Protein AF-A0A075HG95-F1 (afdb_monomer_lite)

Secondary structure (DSSP, 8-state):
---BTT-EEEGGGGT-SSEEEEEEEEETT-PBB-TTS-SSSEEEEEE-SBTTB----TT--EEEEEE-SB--TTEEEEEEEE-S---------------------STTTTTTTSTT--

Foldseek 3Di:
DFDFQQDWDACVVVPDGAIKHFHWFAFPVRATEDRVFDDFDKDFDFDDCDRPHPDDDPPDTDGDIHGYGTDDPRTDTIDIDTPDDDPDPPPDPDDPDDDDDDDPPPPPVVVVVVVPDD

Radius of gyration: 25.39 Å; chains: 1; bounding box: 51×73×37 Å

Organism: NCBI:txid1456229

pLDDT: mean 71.72, std 22.39, range [26.19, 92.06]

Structure (mmCIF, N/CA/C/O backbone):
data_AF-A0A075HG95-F1
#
_entry.id   AF-A0A075HG95-F1
#
loop_
_atom_site.group_PDB
_atom_site.id
_atom_site.type_symbol
_atom_site.label_atom_id
_atom_site.label_alt_id
_atom_site.label_comp_id
_atom_site.label_asym_id
_atom_site.label_entity_id
_atom_site.label_seq_id
_atom_site.pdbx_PDB_ins_code
_atom_site.Cartn_x
_atom_site.Cartn_y
_atom_site.Cartn_z
_atom_site.occupancy
_atom_site.B_iso_or_equiv
_atom_site.auth_seq_id
_atom_site.auth_comp_id
_atom_site.auth_asym_id
_atom_site.auth_atom_id
_atom_site.pdbx_PDB_model_num
ATOM 1 N N . MET A 1 1 ? -1.999 3.875 -14.899 1.00 61.22 1 MET A N 1
ATOM 2 C CA . MET A 1 1 ? -1.615 2.440 -14.861 1.00 61.22 1 MET A CA 1
ATOM 3 C C . MET A 1 1 ? -2.711 1.614 -14.178 1.00 61.22 1 MET A C 1
ATOM 5 O O . MET A 1 1 ? -3.606 2.203 -13.593 1.00 61.22 1 MET A O 1
ATOM 9 N N . GLY A 1 2 ? -2.710 0.281 -14.325 1.00 73.19 2 GLY A N 1
ATOM 10 C CA . GLY A 1 2 ? -3.752 -0.639 -13.819 1.00 73.19 2 GLY A CA 1
ATOM 11 C C . GLY A 1 2 ? -3.209 -1.737 -12.898 1.00 73.19 2 GLY A C 1
ATOM 12 O O . GLY A 1 2 ? -3.793 -2.810 -12.792 1.00 73.19 2 GLY A O 1
ATOM 13 N N . LEU A 1 3 ? -2.053 -1.488 -12.281 1.00 83.06 3 LEU A N 1
ATOM 14 C CA . LEU A 1 3 ? -1.386 -2.430 -11.386 1.00 83.06 3 LEU A CA 1
ATOM 15 C C . LEU A 1 3 ? -2.137 -2.511 -10.057 1.00 83.06 3 LEU A C 1
ATOM 17 O O . LEU A 1 3 ? -2.667 -1.509 -9.577 1.00 83.06 3 LEU A O 1
ATOM 21 N N . VAL A 1 4 ? -2.182 -3.699 -9.461 1.00 86.88 4 VAL A N 1
ATOM 22 C CA . VAL A 1 4 ? -2.947 -3.958 -8.237 1.00 86.88 4 VAL A CA 1
ATOM 23 C C . VAL A 1 4 ? -1.995 -4.212 -7.074 1.00 86.88 4 VAL A C 1
ATOM 25 O O . VAL A 1 4 ? -1.005 -4.931 -7.211 1.00 86.88 4 VAL A O 1
ATOM 28 N N . ILE A 1 5 ? -2.308 -3.643 -5.909 1.00 85.44 5 ILE A N 1
ATOM 29 C CA . ILE A 1 5 ? -1.613 -3.950 -4.655 1.00 85.44 5 ILE A CA 1
ATOM 30 C C . ILE A 1 5 ? -1.705 -5.448 -4.358 1.00 85.44 5 ILE A C 1
ATOM 32 O O . ILE A 1 5 ? -2.781 -6.039 -4.389 1.00 85.44 5 ILE A O 1
ATOM 36 N N . GLY A 1 6 ? -0.567 -6.044 -4.018 1.00 82.88 6 GLY A N 1
ATOM 37 C CA . GLY A 1 6 ? -0.392 -7.473 -3.784 1.00 82.88 6 GLY A CA 1
ATOM 38 C C . GLY A 1 6 ? 0.072 -8.241 -5.021 1.00 82.88 6 GLY A C 1
ATOM 39 O O . GLY A 1 6 ? 0.500 -9.385 -4.871 1.00 82.88 6 GLY A O 1
ATOM 40 N N . GLY A 1 7 ? 0.023 -7.622 -6.206 1.00 84.44 7 GLY A N 1
ATOM 41 C CA . GLY A 1 7 ? 0.509 -8.201 -7.452 1.00 84.44 7 GLY A CA 1
ATOM 42 C C . GLY A 1 7 ? 2.035 -8.229 -7.549 1.00 84.44 7 GLY A C 1
ATOM 43 O O . GLY A 1 7 ? 2.729 -7.372 -6.993 1.00 84.44 7 GLY A O 1
ATOM 44 N N . GLU A 1 8 ? 2.534 -9.227 -8.277 1.00 84.00 8 GLU A N 1
ATOM 45 C CA . GLU A 1 8 ? 3.919 -9.297 -8.740 1.00 84.00 8 GLU A CA 1
ATOM 46 C C . GLU A 1 8 ? 4.052 -8.513 -10.050 1.00 84.00 8 GLU A C 1
ATOM 48 O O . GLU A 1 8 ? 3.254 -8.665 -10.974 1.00 84.00 8 GLU A O 1
ATOM 53 N N . THR A 1 9 ? 5.070 -7.670 -10.117 1.00 80.31 9 THR A N 1
ATOM 54 C CA . THR A 1 9 ? 5.443 -6.848 -11.267 1.00 80.31 9 THR A CA 1
ATOM 55 C C . THR A 1 9 ? 6.915 -7.046 -11.574 1.00 80.31 9 THR A C 1
ATOM 57 O O . THR A 1 9 ? 7.704 -7.333 -10.676 1.00 80.31 9 THR A O 1
ATOM 60 N N . ASP A 1 10 ? 7.290 -6.893 -12.838 1.00 82.00 10 ASP A N 1
ATOM 61 C CA . ASP A 1 10 ? 8.692 -6.943 -13.240 1.00 82.00 10 ASP A CA 1
ATOM 62 C C . ASP A 1 10 ? 9.449 -5.722 -12.688 1.00 82.00 10 ASP A C 1
ATOM 64 O O . ASP A 1 10 ? 8.974 -4.585 -12.768 1.00 82.00 10 ASP A O 1
ATOM 68 N N . ALA A 1 11 ? 10.625 -5.962 -12.112 1.00 78.62 11 ALA A N 1
ATOM 69 C CA . ALA A 1 11 ? 11.501 -4.929 -11.578 1.00 78.62 11 ALA A CA 1
ATOM 70 C C . ALA A 1 11 ? 12.127 -4.057 -12.675 1.00 78.62 11 ALA A C 1
ATOM 72 O O . ALA A 1 11 ? 12.594 -2.952 -12.378 1.00 78.62 11 ALA A O 1
ATOM 73 N N . ALA A 1 12 ? 12.053 -4.501 -13.938 1.00 75.88 12 ALA A N 1
ATOM 74 C CA . ALA A 1 12 ? 12.536 -3.757 -15.097 1.00 75.88 12 ALA A CA 1
ATOM 75 C C . ALA A 1 12 ? 11.936 -2.341 -15.194 1.00 75.88 12 ALA A C 1
ATOM 77 O O . ALA A 1 12 ? 12.587 -1.429 -15.699 1.00 75.88 12 ALA A O 1
ATOM 78 N N . ILE A 1 13 ? 10.732 -2.125 -14.646 1.00 73.94 13 ILE A N 1
ATOM 79 C CA . ILE A 1 13 ? 10.057 -0.815 -14.597 1.00 73.94 13 ILE A CA 1
ATOM 80 C C . ILE A 1 13 ? 10.887 0.229 -13.827 1.00 73.94 13 ILE A C 1
ATOM 82 O O . ILE A 1 13 ? 10.817 1.417 -14.129 1.00 73.94 13 ILE A O 1
ATOM 86 N N . VAL A 1 14 ? 11.677 -0.207 -12.843 1.00 75.19 14 VAL A N 1
ATOM 87 C CA . VAL A 1 14 ? 12.495 0.653 -11.969 1.00 75.19 14 VAL A CA 1
ATOM 88 C C . VAL A 1 14 ? 13.992 0.531 -12.312 1.00 75.19 14 VAL A C 1
ATOM 90 O O . VAL A 1 14 ? 14.838 1.064 -11.605 1.00 75.19 14 VAL A O 1
ATOM 93 N N . GLY A 1 15 ? 14.343 -0.159 -13.405 1.00 75.69 15 GLY A N 1
ATOM 94 C CA . GLY A 1 15 ? 15.736 -0.377 -13.817 1.00 75.69 15 GLY A CA 1
ATOM 95 C C . GLY A 1 15 ? 16.472 -1.464 -13.025 1.00 75.69 15 GLY A C 1
ATOM 96 O O . GLY A 1 15 ? 17.690 -1.573 -13.127 1.00 75.69 15 GLY A O 1
ATOM 97 N N . LEU A 1 16 ? 15.749 -2.278 -12.251 1.00 78.12 16 LEU A N 1
ATOM 98 C CA . LEU A 1 16 ? 16.291 -3.426 -11.520 1.00 78.12 16 LEU A CA 1
ATOM 99 C C . LEU A 1 16 ? 15.918 -4.727 -12.244 1.00 78.12 16 LEU A C 1
ATOM 101 O O . LEU A 1 16 ? 14.886 -4.805 -12.902 1.00 78.12 16 LEU A O 1
ATOM 105 N N . ALA A 1 17 ? 16.737 -5.770 -12.133 1.00 73.12 17 ALA A N 1
ATOM 106 C CA . ALA A 1 17 ? 16.460 -7.059 -12.769 1.00 73.12 17 ALA A CA 1
ATOM 107 C C . ALA A 1 17 ? 15.856 -8.040 -11.757 1.00 73.12 17 ALA A C 1
ATOM 109 O O . ALA A 1 17 ? 16.577 -8.522 -10.895 1.00 73.12 17 ALA A O 1
ATOM 11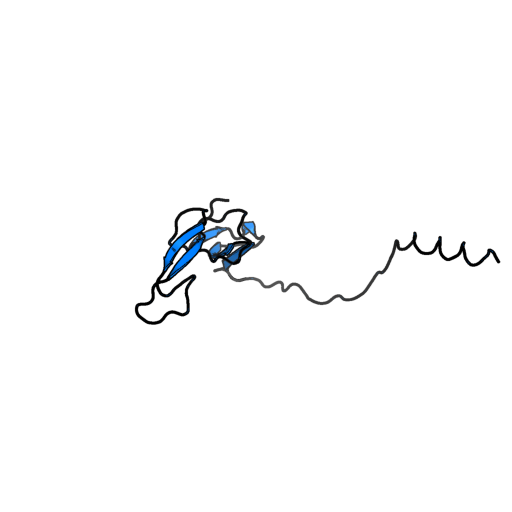0 N N . GLY A 1 18 ? 14.565 -8.373 -11.857 1.00 79.94 18 GLY A N 1
ATOM 111 C CA . GLY A 1 18 ? 13.926 -9.336 -10.951 1.00 79.94 18 GLY A CA 1
ATOM 112 C C . GLY A 1 18 ? 12.419 -9.140 -10.794 1.00 79.94 18 GLY A C 1
ATOM 113 O O . GLY A 1 18 ? 11.777 -8.490 -11.610 1.00 79.94 18 GLY A O 1
ATOM 114 N N . LYS A 1 19 ? 11.837 -9.701 -9.727 1.00 83.62 19 LYS A N 1
ATOM 115 C CA . LYS A 1 19 ? 10.411 -9.543 -9.395 1.00 83.62 19 LYS A CA 1
ATOM 116 C C . LYS A 1 19 ? 10.218 -8.567 -8.234 1.00 83.62 19 LYS A C 1
ATOM 118 O O . LYS A 1 19 ? 10.866 -8.691 -7.196 1.00 83.62 19 LYS A O 1
ATOM 123 N N . LEU A 1 20 ? 9.280 -7.637 -8.390 1.00 86.06 20 LEU A N 1
ATOM 124 C CA . LEU A 1 20 ? 8.813 -6.714 -7.357 1.00 86.06 20 LEU A CA 1
ATOM 125 C C . LEU A 1 20 ? 7.373 -7.032 -6.974 1.00 86.06 20 LEU A C 1
ATOM 127 O O . LEU A 1 20 ? 6.507 -7.152 -7.835 1.00 86.06 20 LEU A O 1
ATOM 131 N N . LYS A 1 21 ? 7.085 -7.076 -5.678 1.00 87.56 21 LYS A N 1
ATOM 132 C CA . LYS A 1 21 ? 5.729 -7.183 -5.146 1.00 87.56 21 LYS A CA 1
ATOM 133 C C . LYS A 1 21 ? 5.268 -5.844 -4.594 1.00 87.56 21 LYS A C 1
ATOM 135 O O . LYS A 1 21 ? 5.859 -5.317 -3.653 1.00 87.56 21 LYS A O 1
ATOM 140 N N . ILE A 1 22 ? 4.175 -5.305 -5.123 1.00 88.88 22 ILE A N 1
ATOM 141 C CA . ILE A 1 22 ? 3.594 -4.059 -4.606 1.00 88.88 22 ILE A CA 1
ATOM 142 C C . ILE A 1 22 ? 2.865 -4.381 -3.300 1.00 88.88 22 ILE A C 1
ATOM 144 O O . ILE A 1 22 ? 1.930 -5.175 -3.287 1.00 88.88 22 ILE A O 1
ATOM 148 N N . THR A 1 23 ? 3.269 -3.779 -2.185 1.00 89.00 23 THR A N 1
ATOM 149 C CA . THR A 1 23 ? 2.673 -4.043 -0.860 1.00 89.00 23 THR A CA 1
ATOM 150 C C . THR A 1 23 ? 1.671 -2.976 -0.437 1.00 89.00 23 THR A C 1
ATOM 152 O O . THR A 1 23 ? 0.727 -3.274 0.293 1.00 89.00 23 THR A O 1
ATOM 155 N N . GLY A 1 24 ? 1.829 -1.743 -0.916 1.00 89.75 24 GLY A N 1
ATOM 156 C CA . GLY A 1 24 ? 0.939 -0.644 -0.566 1.00 89.75 24 GLY A CA 1
ATOM 157 C C . GLY A 1 24 ? 1.403 0.693 -1.122 1.00 89.75 24 GLY A C 1
ATOM 158 O O . GLY A 1 24 ? 2.210 0.747 -2.045 1.00 89.75 24 GLY A O 1
ATOM 159 N N . GLY A 1 25 ? 0.893 1.776 -0.544 1.00 91.81 25 GLY A N 1
ATOM 160 C CA . GLY A 1 25 ? 1.232 3.132 -0.952 1.00 91.81 25 GLY A CA 1
ATOM 161 C C . GLY A 1 25 ? 0.346 4.184 -0.294 1.00 91.81 25 GLY A C 1
ATOM 162 O O . GLY A 1 25 ? -0.517 3.865 0.534 1.00 91.81 25 GLY A O 1
ATOM 163 N N . SER A 1 26 ? 0.557 5.430 -0.708 1.00 90.69 26 SER A N 1
ATOM 164 C CA . SER A 1 26 ? -0.122 6.617 -0.191 1.00 90.69 26 SER A CA 1
ATOM 165 C C . SER A 1 26 ? -0.495 7.564 -1.332 1.00 90.69 26 SER A C 1
ATOM 167 O O . SER A 1 26 ? 0.328 7.869 -2.198 1.00 90.69 26 SER A O 1
ATOM 169 N N . ASP A 1 27 ? -1.718 8.092 -1.303 1.00 91.12 27 ASP A N 1
ATOM 170 C CA . ASP A 1 27 ? -2.122 9.203 -2.174 1.00 91.12 27 ASP A CA 1
ATOM 171 C C . ASP A 1 27 ? -1.368 10.493 -1.808 1.00 91.12 27 ASP A C 1
ATOM 173 O O . ASP A 1 27 ? -0.911 10.657 -0.677 1.00 91.12 27 ASP A O 1
ATOM 177 N N . LYS A 1 28 ? -1.371 11.487 -2.709 1.00 88.75 28 LYS A N 1
ATOM 178 C CA . LYS A 1 28 ? -0.870 12.855 -2.441 1.00 88.75 28 LYS A CA 1
ATOM 179 C C . LYS A 1 28 ? -1.424 13.497 -1.158 1.00 88.75 28 LYS A C 1
ATOM 181 O O . LYS A 1 28 ? -0.777 14.338 -0.548 1.00 88.75 28 LYS A O 1
ATOM 186 N N . SER A 1 29 ? -2.630 13.112 -0.743 1.00 87.75 29 SER A N 1
ATOM 187 C CA . SER A 1 29 ? -3.270 13.600 0.488 1.00 87.75 29 SER A CA 1
ATOM 188 C C . SER A 1 29 ? -2.901 12.786 1.742 1.00 87.75 29 SER A C 1
ATOM 190 O O . SER A 1 29 ? -3.547 12.950 2.772 1.00 87.75 29 SER A O 1
ATOM 192 N N . GLY A 1 30 ? -1.940 11.859 1.654 1.00 88.31 30 GLY A N 1
ATOM 193 C CA . GLY A 1 30 ? -1.550 10.963 2.749 1.00 88.31 30 GLY A CA 1
ATOM 194 C C . GLY A 1 30 ? -2.573 9.864 3.054 1.00 88.31 30 GLY A C 1
ATOM 195 O O . GLY A 1 30 ? -2.508 9.223 4.101 1.00 88.31 30 GLY A O 1
ATOM 196 N N . VAL A 1 31 ? -3.551 9.648 2.168 1.00 91.38 31 VAL A N 1
ATOM 197 C CA . VAL A 1 31 ? -4.549 8.587 2.339 1.00 91.38 31 VAL A CA 1
ATOM 198 C C . VAL A 1 31 ? -3.889 7.251 1.998 1.00 91.38 31 VAL A C 1
ATOM 200 O O . VAL A 1 31 ? -3.420 7.100 0.869 1.00 91.38 31 VAL A O 1
ATOM 203 N N . PRO A 1 32 ? -3.875 6.273 2.920 1.00 91.44 32 PRO A N 1
ATOM 204 C CA . PRO A 1 32 ? -3.263 4.983 2.655 1.00 91.44 32 PRO A CA 1
ATOM 205 C C . PRO A 1 32 ? -4.100 4.178 1.662 1.00 91.44 32 PRO A C 1
ATOM 207 O O . PRO 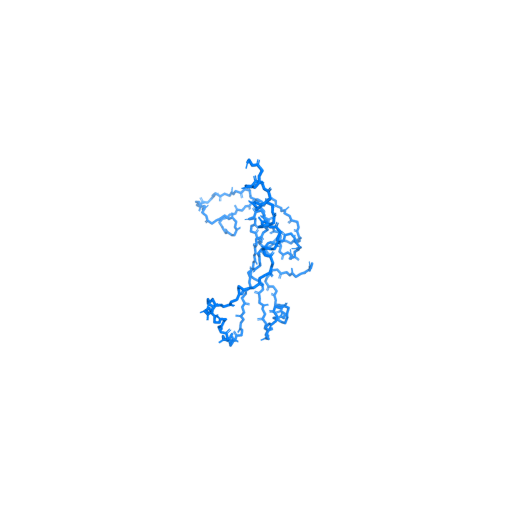A 1 32 ? -5.338 4.228 1.667 1.00 91.44 32 PRO A O 1
ATOM 210 N N . MET A 1 33 ? -3.410 3.393 0.843 1.00 90.38 33 MET A N 1
ATOM 211 C CA . MET A 1 33 ? -4.032 2.402 -0.023 1.00 90.38 33 MET A CA 1
ATOM 212 C C . MET A 1 33 ? -4.288 1.096 0.729 1.00 90.38 33 MET A C 1
ATOM 214 O O . MET A 1 33 ? -3.515 0.702 1.605 1.00 90.38 33 MET A O 1
ATOM 218 N N . ARG A 1 34 ? -5.373 0.400 0.378 1.00 88.94 34 ARG A N 1
ATOM 219 C CA . ARG A 1 34 ? -5.732 -0.886 0.987 1.00 88.94 34 ARG A CA 1
ATOM 220 C C . ARG A 1 34 ? -6.086 -1.923 -0.077 1.00 88.94 34 ARG A C 1
ATOM 222 O O . ARG A 1 34 ? -6.954 -1.672 -0.906 1.00 88.94 34 ARG A O 1
ATOM 229 N N . GLY A 1 35 ? -5.461 -3.101 0.008 1.00 87.31 35 GLY A N 1
ATOM 230 C CA . GLY A 1 35 ? -5.610 -4.196 -0.965 1.00 87.31 35 GLY A CA 1
ATOM 231 C C . GLY A 1 35 ? -7.037 -4.739 -1.115 1.00 87.31 35 GLY A C 1
ATOM 232 O O . GLY A 1 35 ? -7.443 -5.075 -2.223 1.00 87.31 35 GLY A O 1
ATOM 233 N N . ASP A 1 36 ? -7.824 -4.744 -0.034 1.00 86.88 36 ASP A N 1
ATOM 234 C CA . ASP A 1 36 ? -9.206 -5.256 -0.038 1.00 86.88 36 ASP A CA 1
ATOM 235 C C . ASP A 1 36 ? -10.175 -4.392 -0.870 1.00 86.88 36 ASP A C 1
ATOM 237 O O . ASP A 1 36 ? -11.240 -4.846 -1.299 1.00 86.88 36 ASP A O 1
ATOM 241 N N . LEU A 1 37 ? -9.851 -3.106 -1.052 1.00 85.44 37 LEU A N 1
ATOM 242 C CA . LEU A 1 37 ? -10.745 -2.148 -1.690 1.00 85.44 37 LEU A CA 1
ATOM 243 C C . LEU A 1 37 ? -10.479 -2.077 -3.181 1.00 85.44 37 LEU A C 1
ATOM 245 O O . LEU A 1 37 ? -9.479 -1.529 -3.618 1.00 85.44 37 LEU A O 1
ATOM 249 N N . HIS A 1 38 ? -11.432 -2.561 -3.963 1.00 87.62 38 HIS A N 1
ATOM 250 C CA . HIS A 1 38 ? -11.304 -2.592 -5.409 1.00 87.62 38 HIS A CA 1
ATOM 251 C C . HIS A 1 38 ? -11.499 -1.207 -6.038 1.00 87.62 38 HIS A C 1
ATOM 253 O O . HIS A 1 38 ? -12.460 -0.479 -5.730 1.00 87.62 38 HIS A O 1
ATOM 259 N N . GLY A 1 39 ? -10.603 -0.901 -6.976 1.00 88.38 39 GLY A N 1
ATOM 260 C CA . GLY A 1 39 ? -10.668 0.244 -7.874 1.00 88.38 39 GLY A CA 1
ATOM 261 C C . GLY A 1 39 ? -9.662 1.345 -7.552 1.00 88.38 39 GLY A C 1
ATOM 262 O O . GLY A 1 39 ? -8.876 1.256 -6.613 1.00 88.38 39 GLY A O 1
ATOM 263 N N . MET A 1 40 ? -9.716 2.407 -8.354 1.00 86.94 40 MET A N 1
ATOM 264 C CA . MET A 1 40 ? -8.835 3.568 -8.211 1.00 86.94 40 MET A CA 1
ATOM 265 C C . MET A 1 40 ? -9.416 4.639 -7.284 1.00 86.94 40 MET A C 1
ATOM 267 O O . MET A 1 40 ? -8.669 5.423 -6.740 1.00 86.94 40 MET A O 1
ATOM 271 N N . ALA A 1 41 ? -10.729 4.710 -7.063 1.00 87.44 41 ALA A N 1
ATOM 272 C CA . ALA A 1 41 ? -11.325 5.828 -6.324 1.00 87.44 41 ALA A CA 1
ATOM 273 C C . ALA A 1 41 ? -11.088 5.777 -4.799 1.00 87.44 41 ALA A C 1
ATOM 275 O O . ALA A 1 41 ? -10.911 4.715 -4.196 1.00 87.44 41 ALA A O 1
ATOM 276 N N . ARG A 1 42 ? -11.188 6.944 -4.147 1.00 89.81 42 ARG A N 1
ATOM 277 C CA . ARG A 1 42 ? -11.275 7.070 -2.682 1.00 89.81 42 ARG A CA 1
ATOM 278 C C . ARG A 1 42 ? -12.674 6.691 -2.200 1.00 89.81 42 ARG A C 1
ATOM 280 O O . ARG A 1 42 ? -13.666 7.224 -2.692 1.00 89.81 42 ARG A O 1
ATOM 287 N N . LYS A 1 43 ? -12.771 5.825 -1.192 1.00 90.00 43 LYS A N 1
ATOM 288 C CA . LYS A 1 43 ? -14.050 5.412 -0.587 1.00 90.00 43 LYS A CA 1
ATOM 289 C C . LYS A 1 43 ? -14.018 5.576 0.931 1.00 90.00 43 LYS A C 1
ATOM 291 O O . LYS A 1 43 ? -12.996 5.356 1.576 1.00 90.00 43 LYS A O 1
ATOM 296 N N . ARG A 1 44 ? -15.157 5.963 1.520 1.00 91.38 44 ARG A N 1
ATOM 297 C CA . ARG A 1 44 ? -15.339 6.035 2.981 1.00 91.38 44 ARG A CA 1
ATOM 298 C C . ARG A 1 44 ? -15.859 4.709 3.524 1.00 91.38 44 ARG A C 1
ATOM 300 O O . ARG A 1 44 ? -17.050 4.415 3.397 1.00 91.38 44 ARG A O 1
ATOM 307 N N . VAL A 1 45 ? -14.986 3.961 4.186 1.00 89.50 45 VAL A N 1
ATOM 308 C CA . VAL A 1 45 ? -15.248 2.595 4.653 1.00 89.50 45 VAL A CA 1
ATOM 309 C C . VAL A 1 45 ? -15.257 2.553 6.176 1.00 89.50 45 VAL A C 1
ATOM 311 O O . VAL A 1 45 ? -14.502 3.273 6.832 1.00 89.50 45 VAL A O 1
ATOM 314 N N . LEU A 1 46 ? -16.153 1.743 6.745 1.00 89.94 46 LEU A N 1
ATOM 315 C CA . LEU A 1 46 ? -16.227 1.521 8.186 1.00 89.94 46 LEU A CA 1
ATOM 316 C C . LEU A 1 46 ? -15.121 0.552 8.614 1.00 89.94 46 LEU A C 1
ATOM 318 O O . LEU A 1 46 ? -15.246 -0.663 8.448 1.00 89.94 46 LEU A O 1
ATOM 322 N N . LEU A 1 47 ? -14.047 1.104 9.168 1.00 87.12 47 LEU A N 1
ATOM 323 C CA . LEU A 1 47 ? -12.870 0.353 9.573 1.00 87.12 47 LEU A CA 1
ATOM 324 C C . LEU A 1 47 ? -12.948 -0.116 11.019 1.00 87.12 47 LEU A C 1
ATOM 326 O O . LEU A 1 47 ? -13.343 0.637 11.906 1.00 87.12 47 LEU A O 1
ATOM 330 N N . SER A 1 48 ? -12.513 -1.352 11.232 1.00 85.75 48 SER A N 1
ATOM 331 C CA . SER A 1 48 ? -11.955 -1.833 12.497 1.00 85.75 48 SER A CA 1
ATOM 332 C C . SER A 1 48 ? -10.438 -1.583 12.528 1.00 85.75 48 SER A C 1
ATOM 334 O O . SER A 1 48 ? -9.882 -1.014 11.584 1.00 85.75 48 SER A O 1
ATOM 336 N N . LYS A 1 49 ? -9.761 -2.045 13.586 1.00 86.06 49 LYS A N 1
ATOM 337 C CA . LYS A 1 49 ? -8.293 -2.038 13.689 1.00 86.06 49 LYS A CA 1
ATOM 338 C C . LYS A 1 49 ? -7.637 -2.591 12.411 1.00 86.06 49 LYS A C 1
ATOM 340 O O . LYS A 1 49 ? -8.012 -3.671 11.952 1.00 86.06 49 LYS A O 1
ATOM 345 N N . GLY A 1 50 ? -6.682 -1.857 11.839 1.00 84.56 50 GLY A N 1
ATOM 346 C CA . GLY A 1 50 ? -5.953 -2.244 10.627 1.00 84.56 50 GLY A CA 1
ATOM 347 C C . GLY A 1 50 ? -5.397 -1.062 9.822 1.00 84.56 50 GLY A C 1
ATOM 348 O O . GLY A 1 50 ? -5.173 0.030 10.342 1.00 84.56 50 GLY A O 1
ATOM 349 N N . ILE A 1 51 ? -5.176 -1.272 8.521 1.00 79.75 51 ILE A N 1
ATOM 350 C CA . ILE A 1 51 ? -4.621 -0.260 7.604 1.00 79.75 51 ILE A CA 1
ATOM 351 C C . ILE A 1 51 ? -5.587 0.935 7.502 1.00 79.75 51 ILE A C 1
ATOM 353 O O . ILE A 1 51 ? -6.753 0.774 7.134 1.00 79.75 51 ILE A O 1
ATOM 357 N N . GLY A 1 52 ? -5.098 2.127 7.862 1.00 83.44 52 GLY A N 1
ATOM 358 C CA . GLY A 1 52 ? -5.875 3.371 7.974 1.00 83.44 52 GLY A CA 1
ATOM 359 C C . GLY A 1 52 ? -6.416 3.670 9.381 1.00 83.44 52 GLY A C 1
ATOM 360 O O . GLY A 1 52 ? -6.810 4.806 9.668 1.00 83.44 52 GLY A O 1
ATOM 361 N N . LEU A 1 53 ? -6.409 2.693 10.291 1.00 84.69 53 LEU A N 1
ATOM 362 C CA . LEU A 1 53 ? -6.826 2.851 11.684 1.00 84.69 53 LEU A CA 1
ATOM 363 C C . LEU A 1 53 ? -6.051 1.871 12.584 1.00 84.69 53 LEU A C 1
ATOM 365 O O . LEU A 1 53 ? -6.536 0.785 12.892 1.00 84.69 53 LEU A O 1
ATOM 369 N N . GLN A 1 54 ? -4.830 2.251 12.965 1.00 83.94 54 GLN A N 1
ATOM 370 C CA . GLN A 1 54 ? -3.941 1.411 13.778 1.00 83.94 54 GLN A CA 1
ATOM 371 C C . GLN A 1 54 ? -4.371 1.379 15.249 1.00 83.94 54 GLN A C 1
ATOM 373 O O . GLN A 1 54 ? -4.535 0.295 15.816 1.00 83.94 54 GLN A O 1
ATOM 378 N N . ASP A 1 55 ? -4.643 2.553 15.821 1.00 81.81 55 ASP A N 1
ATOM 379 C CA . ASP A 1 55 ? -5.057 2.688 17.215 1.00 81.81 55 ASP A CA 1
ATOM 380 C C . ASP A 1 55 ? -6.575 2.663 17.325 1.00 81.81 55 ASP A C 1
ATOM 382 O O . ASP A 1 55 ? -7.293 3.482 16.740 1.00 81.81 55 ASP A O 1
ATOM 386 N N . THR A 1 56 ? -7.082 1.658 18.028 1.00 80.25 56 THR A N 1
ATOM 387 C CA . THR A 1 56 ? -8.511 1.433 18.234 1.00 80.25 56 THR A CA 1
ATOM 388 C C . THR A 1 56 ? -8.696 0.504 19.422 1.00 80.25 56 THR A C 1
ATOM 390 O O . THR A 1 56 ? -8.077 -0.561 19.484 1.00 80.25 56 THR A O 1
ATOM 393 N N . GLU A 1 57 ? -9.558 0.901 20.355 1.00 83.88 57 GLU A N 1
ATOM 394 C CA . GLU A 1 57 ? -10.004 0.031 21.442 1.00 83.88 57 GLU A CA 1
ATOM 395 C C . GLU A 1 57 ? -10.923 -1.071 20.902 1.00 83.88 57 GLU A C 1
ATOM 397 O O . GLU A 1 57 ? -11.539 -0.943 19.836 1.00 83.88 57 GLU A O 1
ATOM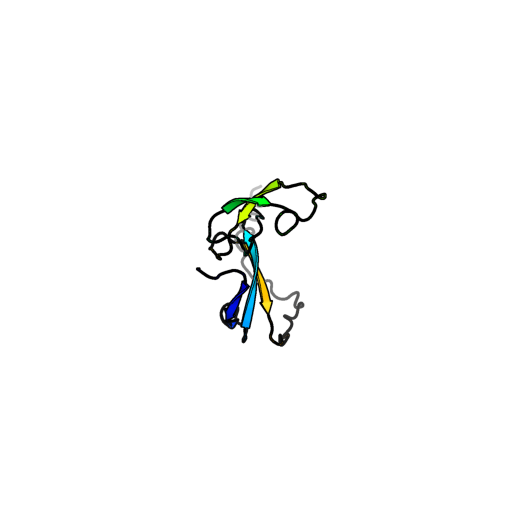 402 N N . ARG A 1 58 ? -11.032 -2.182 21.636 1.00 78.44 58 ARG A N 1
ATOM 403 C CA . ARG A 1 58 ? -11.925 -3.280 21.250 1.00 78.44 58 ARG A CA 1
ATOM 404 C C . ARG A 1 58 ? -13.360 -2.763 21.110 1.00 78.44 58 ARG A C 1
ATOM 406 O O . ARG A 1 58 ? -13.934 -2.250 22.058 1.00 78.44 58 ARG A O 1
ATOM 413 N N . GLY A 1 59 ? -13.931 -2.938 19.919 1.00 82.38 59 GLY A N 1
ATOM 414 C CA . GLY A 1 59 ? -15.314 -2.560 19.609 1.00 82.38 59 GLY A CA 1
ATOM 415 C C . GLY A 1 59 ? -15.473 -1.208 18.911 1.00 82.38 59 GLY A C 1
ATOM 416 O O . GLY A 1 59 ? -16.509 -0.979 18.288 1.00 82.38 59 GLY A O 1
ATOM 417 N N . LEU A 1 60 ? -14.452 -0.343 18.908 1.00 85.88 60 LEU A N 1
ATOM 418 C CA . LEU A 1 60 ? -14.516 0.915 18.169 1.00 85.88 60 LEU A CA 1
ATOM 419 C C . LEU A 1 60 ? -14.360 0.665 16.663 1.00 85.88 60 LEU A C 1
ATOM 421 O O . LEU A 1 60 ? -13.430 0.007 16.193 1.00 85.88 60 LEU A O 1
ATOM 425 N N . ARG A 1 61 ? -15.290 1.218 15.882 1.00 89.25 61 ARG A N 1
ATOM 426 C CA . ARG A 1 61 ? -15.219 1.247 14.418 1.00 89.25 61 ARG A CA 1
ATOM 427 C C . ARG A 1 61 ? -15.379 2.680 13.947 1.00 89.25 61 ARG A C 1
ATOM 429 O O . ARG A 1 61 ? -16.322 3.360 14.341 1.00 89.25 61 ARG A O 1
ATOM 436 N N . LYS A 1 62 ? -14.480 3.143 13.078 1.00 89.69 62 LYS A N 1
ATOM 437 C CA . LYS A 1 62 ? -14.510 4.515 12.554 1.00 89.69 62 LYS A CA 1
ATOM 438 C C . LYS A 1 62 ? -14.614 4.500 11.042 1.00 89.69 62 LYS A C 1
ATOM 440 O O . LYS A 1 62 ? -13.900 3.771 10.356 1.00 89.69 62 LYS A O 1
ATOM 445 N N . ARG A 1 63 ? -15.500 5.337 10.503 1.00 92.06 63 ARG A N 1
ATOM 446 C CA . ARG A 1 63 ? -15.597 5.530 9.058 1.00 92.06 63 ARG A CA 1
ATOM 447 C C . ARG A 1 63 ? -14.487 6.475 8.610 1.00 92.06 63 ARG A C 1
ATOM 449 O O . ARG A 1 63 ? -14.527 7.664 8.920 1.00 92.06 63 ARG A O 1
ATOM 456 N N . LYS A 1 64 ? -13.494 5.946 7.899 1.00 90.44 64 LYS A N 1
ATOM 457 C CA . LYS A 1 64 ? -12.370 6.717 7.351 1.00 90.44 64 LYS A CA 1
ATOM 458 C C . LYS A 1 64 ? -12.350 6.629 5.833 1.00 90.44 64 LYS A C 1
ATOM 460 O O . LYS A 1 64 ? -12.902 5.704 5.240 1.00 90.44 64 LYS A O 1
ATOM 465 N N . LEU A 1 65 ? -11.754 7.642 5.218 1.00 92.06 65 LEU A N 1
ATOM 466 C CA . LEU A 1 65 ? -11.513 7.678 3.786 1.00 92.06 65 LEU A CA 1
ATOM 467 C C . LEU A 1 65 ? -10.231 6.896 3.482 1.00 92.06 65 LEU A C 1
ATOM 469 O O . LEU A 1 65 ? -9.230 7.073 4.170 1.00 92.06 65 LEU A O 1
ATOM 473 N N . ILE A 1 66 ? -10.295 6.015 2.488 1.00 91.56 66 ILE A N 1
ATOM 474 C CA . ILE A 1 66 ? -9.218 5.094 2.109 1.00 91.56 66 ILE A CA 1
ATOM 475 C C . ILE A 1 66 ? -9.154 5.040 0.586 1.00 91.56 66 ILE A C 1
ATOM 477 O O . ILE A 1 66 ? -10.188 5.166 -0.082 1.00 91.56 66 ILE A O 1
ATOM 481 N N . ARG A 1 67 ? -7.953 4.849 0.044 1.00 91.81 67 ARG A N 1
ATOM 482 C CA . ARG A 1 67 ? -7.737 4.632 -1.384 1.00 91.81 67 ARG A CA 1
ATOM 483 C C . ARG A 1 67 ? -7.880 3.148 -1.733 1.00 91.81 67 ARG A C 1
ATOM 485 O O . ARG A 1 67 ? -7.524 2.279 -0.935 1.00 91.81 67 ARG A O 1
ATOM 492 N N . GLY A 1 68 ? -8.427 2.868 -2.912 1.00 91.12 68 GLY A N 1
ATOM 493 C CA . GLY A 1 68 ? -8.492 1.507 -3.432 1.00 91.12 68 GLY A CA 1
ATOM 494 C C . GLY A 1 68 ? -7.122 0.924 -3.796 1.00 91.12 68 GLY A C 1
ATOM 495 O O . GLY A 1 68 ? -6.077 1.540 -3.589 1.00 91.12 68 GLY A O 1
ATOM 496 N N . ASN A 1 69 ? -7.141 -0.299 -4.308 1.00 91.50 69 ASN A N 1
ATOM 497 C CA . ASN A 1 69 ? -5.976 -1.144 -4.531 1.00 91.50 69 ASN A CA 1
ATOM 498 C C . ASN A 1 69 ? -5.287 -0.927 -5.882 1.00 91.50 69 ASN A C 1
ATOM 500 O O . ASN A 1 69 ? -4.208 -1.469 -6.099 1.00 91.50 69 ASN A O 1
ATOM 504 N N . THR A 1 70 ? -5.905 -0.185 -6.798 1.00 90.12 70 THR A N 1
ATOM 505 C CA . THR A 1 70 ? -5.379 0.014 -8.152 1.00 90.12 70 THR A CA 1
ATOM 506 C C . THR A 1 70 ? -4.485 1.250 -8.202 1.00 90.12 70 THR A C 1
ATOM 508 O O . THR A 1 70 ? -4.884 2.327 -7.753 1.00 90.12 70 THR A O 1
ATOM 511 N N . VAL A 1 71 ? -3.286 1.101 -8.766 1.00 88.25 71 VAL A N 1
ATOM 512 C CA . VAL A 1 71 ? -2.275 2.156 -8.839 1.00 88.25 71 VAL A CA 1
ATOM 513 C C . VAL A 1 71 ? -2.581 3.131 -9.977 1.00 88.25 71 VAL A C 1
ATOM 515 O O . VAL A 1 71 ? -2.406 2.805 -11.148 1.00 88.25 71 VAL A O 1
ATOM 518 N N . SER A 1 72 ? -3.016 4.339 -9.622 1.00 87.06 72 SER A N 1
ATOM 519 C CA . SER A 1 72 ? -3.280 5.470 -10.520 1.00 87.06 72 SER A CA 1
ATOM 520 C C . SER A 1 72 ? -2.258 6.598 -10.350 1.00 87.06 72 SER A C 1
ATOM 522 O O . SER A 1 72 ? -1.599 6.6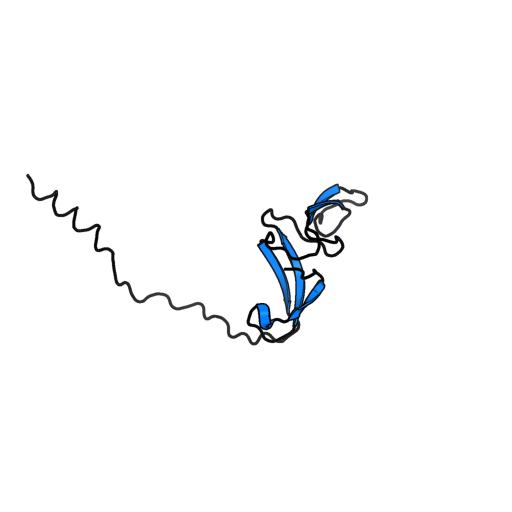76 -9.319 1.00 87.06 72 SER A O 1
ATOM 524 N N . ASP A 1 73 ? -2.247 7.555 -11.271 1.00 87.19 73 ASP A N 1
ATOM 525 C CA . ASP A 1 73 ? -1.279 8.665 -11.299 1.00 87.19 73 ASP A CA 1
ATOM 526 C C . ASP A 1 73 ? -1.428 9.666 -10.128 1.00 87.19 73 ASP A C 1
ATOM 528 O O . ASP A 1 73 ? -0.555 10.487 -9.876 1.00 87.19 73 ASP A O 1
ATOM 532 N N . GLU A 1 74 ? -2.525 9.591 -9.368 1.00 86.25 74 GLU A N 1
ATOM 533 C CA . GLU A 1 74 ? -2.744 10.398 -8.154 1.00 86.25 74 GLU A CA 1
ATOM 534 C C . GLU A 1 74 ? -1.936 9.921 -6.928 1.00 86.25 74 GLU A C 1
ATOM 536 O O . GLU A 1 74 ? -1.950 10.573 -5.872 1.00 86.25 74 GLU A O 1
ATOM 541 N N . ILE A 1 75 ? -1.278 8.764 -7.040 1.00 88.88 75 ILE A N 1
ATOM 542 C CA . ILE A 1 75 ? -0.488 8.162 -5.965 1.00 88.88 75 ILE A CA 1
ATOM 543 C C . ILE A 1 75 ? 0.867 8.843 -5.896 1.00 88.88 75 ILE A C 1
ATOM 545 O O . ILE A 1 75 ? 1.527 9.053 -6.909 1.00 88.88 75 ILE A O 1
ATOM 549 N N . PHE A 1 76 ? 1.284 9.173 -4.678 1.00 89.75 76 PHE A N 1
ATOM 550 C CA . PHE A 1 76 ? 2.54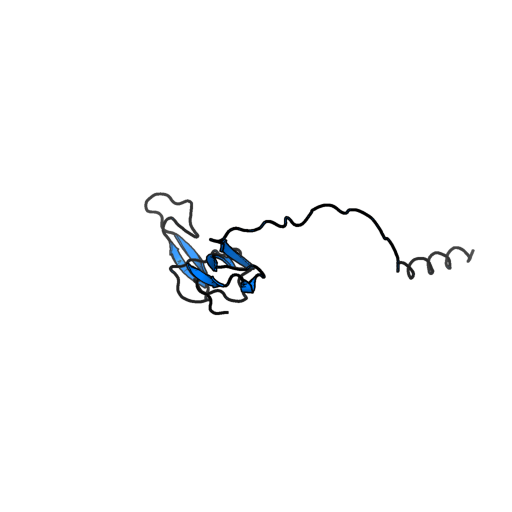6 9.862 -4.451 1.00 89.75 76 PHE A CA 1
ATOM 551 C C . PHE A 1 76 ? 3.673 8.902 -4.074 1.00 89.75 76 PHE A C 1
ATOM 553 O O . PHE A 1 76 ? 4.805 9.072 -4.509 1.00 89.75 76 PHE A O 1
ATOM 560 N N . GLN A 1 77 ? 3.360 7.877 -3.282 1.00 89.62 77 GLN A N 1
ATOM 561 C CA . GLN A 1 77 ? 4.326 6.878 -2.840 1.00 89.62 77 GLN A CA 1
ATOM 562 C C . GLN A 1 77 ? 3.772 5.480 -3.085 1.00 89.62 77 GLN A C 1
ATOM 564 O O . GLN A 1 77 ? 2.634 5.189 -2.713 1.00 89.62 77 GLN A O 1
ATOM 569 N N . VAL A 1 78 ? 4.605 4.604 -3.642 1.00 89.31 78 VAL A N 1
ATOM 570 C CA . VAL A 1 78 ? 4.324 3.173 -3.784 1.00 89.31 78 VAL A CA 1
ATOM 571 C C . VAL A 1 78 ? 5.376 2.399 -3.000 1.00 89.31 78 VAL A C 1
ATOM 573 O O . VAL A 1 78 ? 6.571 2.634 -3.153 1.00 89.31 78 VAL A O 1
ATOM 576 N N . ASN A 1 79 ? 4.923 1.476 -2.155 1.00 89.75 79 ASN A N 1
ATOM 577 C CA . ASN A 1 79 ? 5.783 0.600 -1.372 1.00 89.75 79 ASN A CA 1
ATOM 578 C C . ASN A 1 79 ? 5.880 -0.756 -2.069 1.00 89.75 79 ASN A C 1
ATOM 580 O O . ASN A 1 79 ? 4.878 -1.466 -2.209 1.00 89.75 79 ASN A O 1
ATOM 584 N N . CYS A 1 80 ? 7.094 -1.144 -2.443 1.00 88.25 80 CYS A N 1
ATOM 585 C CA . CYS A 1 80 ? 7.382 -2.416 -3.092 1.00 88.25 80 CYS A CA 1
ATOM 586 C C . CYS A 1 80 ? 8.317 -3.251 -2.218 1.00 88.25 80 CYS A C 1
ATOM 588 O O . CYS A 1 80 ? 9.205 -2.718 -1.558 1.00 88.25 80 CYS A O 1
ATOM 590 N N . LYS A 1 81 ? 8.117 -4.566 -2.225 1.00 85.38 81 LYS A N 1
ATOM 591 C CA . LYS A 1 81 ? 9.059 -5.542 -1.693 1.00 85.38 81 LYS A CA 1
ATOM 592 C C . LYS A 1 81 ? 9.760 -6.207 -2.870 1.00 85.38 81 LYS A C 1
ATOM 594 O O . LYS A 1 81 ? 9.098 -6.650 -3.803 1.00 85.38 81 LYS A O 1
ATOM 599 N N . TYR A 1 82 ? 11.079 -6.262 -2.822 1.00 82.12 82 TYR A N 1
ATOM 600 C CA . TYR A 1 82 ? 11.888 -6.985 -3.788 1.00 82.12 82 TYR A CA 1
ATOM 601 C C . TYR A 1 82 ? 12.293 -8.322 -3.171 1.00 82.12 82 TYR A C 1
ATOM 603 O O . TYR A 1 82 ? 12.748 -8.350 -2.030 1.00 82.12 82 TYR A O 1
ATOM 611 N N . ASP A 1 83 ? 12.058 -9.421 -3.886 1.00 71.50 83 ASP A N 1
ATOM 612 C CA . ASP A 1 83 ? 12.375 -10.771 -3.396 1.00 71.50 83 ASP A CA 1
ATOM 613 C C . ASP A 1 83 ? 13.730 -11.288 -3.936 1.00 71.50 83 ASP A C 1
ATOM 615 O O . ASP A 1 83 ? 14.144 -12.391 -3.586 1.00 71.50 83 ASP A O 1
ATOM 619 N N . GLY A 1 84 ? 14.432 -10.512 -4.775 1.00 66.06 84 GLY A N 1
ATOM 620 C CA . GLY A 1 84 ? 15.769 -10.846 -5.283 1.00 66.06 84 GLY A CA 1
ATOM 621 C C . GLY A 1 84 ? 16.915 -10.293 -4.427 1.00 66.06 84 GLY A C 1
ATOM 622 O O . GLY A 1 84 ? 16.719 -9.423 -3.579 1.00 66.06 84 GLY A O 1
ATOM 623 N N . GLU A 1 85 ? 18.136 -10.762 -4.689 1.00 57.38 85 GLU A N 1
ATOM 624 C CA . GLU A 1 85 ? 19.353 -10.127 -4.175 1.00 57.38 85 GLU A CA 1
ATOM 625 C C . GLU A 1 85 ? 19.523 -8.761 -4.845 1.00 57.38 85 GLU A C 1
ATOM 627 O O . GLU A 1 85 ? 19.639 -8.654 -6.070 1.00 57.38 85 GLU A O 1
ATOM 632 N N . ILE A 1 86 ? 19.507 -7.701 -4.041 1.00 59.25 86 ILE A N 1
ATOM 633 C CA . ILE A 1 86 ? 19.972 -6.390 -4.479 1.00 59.25 86 ILE A CA 1
ATOM 634 C C . ILE A 1 86 ? 21.492 -6.513 -4.508 1.00 59.25 86 ILE A C 1
ATOM 636 O O . ILE A 1 86 ? 22.131 -6.630 -3.466 1.00 59.25 86 ILE A O 1
ATOM 640 N N . LYS A 1 87 ? 22.086 -6.548 -5.703 1.00 46.62 87 LYS A N 1
ATOM 641 C CA . LYS A 1 87 ? 23.506 -6.222 -5.826 1.00 46.62 87 LYS A CA 1
ATOM 642 C C . LYS A 1 87 ? 23.603 -4.725 -5.569 1.00 46.62 87 LYS A C 1
ATOM 644 O O . LYS A 1 87 ? 23.334 -3.934 -6.467 1.00 46.62 87 LYS A O 1
ATOM 649 N N . ASP A 1 88 ? 23.888 -4.361 -4.326 1.00 45.97 88 ASP A N 1
ATOM 650 C CA . ASP A 1 88 ? 24.206 -2.994 -3.947 1.00 45.97 88 ASP A CA 1
ATOM 651 C C . ASP A 1 88 ? 25.501 -2.575 -4.663 1.00 45.97 88 ASP A C 1
ATOM 653 O O . ASP A 1 88 ? 26.600 -2.737 -4.141 1.00 45.97 88 ASP A O 1
ATOM 657 N N . GLU A 1 89 ? 25.395 -1.993 -5.858 1.00 38.56 89 GLU A N 1
ATOM 658 C CA . GLU A 1 89 ? 26.208 -0.806 -6.112 1.00 38.56 89 GLU A CA 1
ATOM 659 C C . GLU A 1 89 ? 25.536 0.318 -5.332 1.00 38.56 89 GLU A C 1
ATOM 661 O O . GLU A 1 89 ? 24.601 0.976 -5.791 1.00 38.56 89 GLU A O 1
ATOM 666 N N . ALA A 1 90 ? 25.982 0.459 -4.084 1.00 38.12 90 ALA A N 1
ATOM 667 C CA . ALA A 1 90 ? 25.743 1.641 -3.286 1.00 38.12 90 ALA A CA 1
ATOM 668 C C . ALA A 1 90 ? 26.008 2.872 -4.167 1.00 38.12 90 ALA A C 1
ATOM 670 O O . ALA A 1 90 ? 27.096 2.960 -4.742 1.00 38.12 90 ALA A O 1
ATOM 671 N N . PRO A 1 91 ? 25.077 3.832 -4.297 1.00 44.12 91 PRO A N 1
ATOM 672 C CA . PRO A 1 91 ? 25.455 5.126 -4.833 1.00 44.12 91 PRO A CA 1
ATOM 673 C C . PRO A 1 91 ? 26.494 5.708 -3.859 1.00 44.12 91 PRO A C 1
ATOM 675 O O . PRO A 1 91 ? 26.164 5.881 -2.681 1.00 44.12 91 PRO A O 1
ATOM 678 N N . PRO A 1 92 ? 27.747 5.969 -4.279 1.00 40.25 92 PRO A N 1
ATOM 679 C CA . PRO A 1 92 ? 28.706 6.612 -3.403 1.00 40.25 92 PRO A CA 1
ATOM 680 C C . PRO A 1 92 ? 28.209 8.034 -3.146 1.00 40.25 92 PRO A C 1
ATOM 682 O O . PRO A 1 92 ? 28.256 8.909 -4.011 1.00 40.25 92 PRO A O 1
ATOM 685 N N . ALA A 1 93 ? 27.700 8.258 -1.940 1.00 43.62 93 ALA A N 1
ATOM 686 C CA . ALA A 1 93 ? 27.720 9.578 -1.350 1.00 43.62 93 ALA A CA 1
ATOM 687 C C . ALA A 1 93 ? 29.191 9.901 -1.064 1.00 43.62 93 ALA A C 1
ATOM 689 O O . ALA A 1 93 ? 29.753 9.328 -0.141 1.00 43.62 93 ALA A O 1
ATOM 690 N N . GLU A 1 94 ? 29.804 10.713 -1.932 1.00 37.12 94 GLU A N 1
ATOM 691 C CA . GLU A 1 94 ? 30.810 11.754 -1.642 1.00 37.12 94 GLU A CA 1
ATOM 692 C C . GLU A 1 94 ? 31.600 12.109 -2.917 1.00 37.12 94 GLU A C 1
ATOM 694 O O . GLU A 1 94 ? 32.543 11.435 -3.315 1.00 37.12 94 GLU A O 1
ATOM 699 N N . THR A 1 95 ? 31.217 13.212 -3.560 1.00 28.77 95 THR A N 1
ATOM 700 C CA . THR A 1 95 ? 32.163 14.171 -4.157 1.00 28.77 95 THR A CA 1
ATOM 701 C C . THR A 1 95 ? 31.553 15.559 -3.997 1.00 28.77 95 THR A C 1
ATOM 703 O O . THR A 1 95 ? 30.809 16.057 -4.840 1.00 28.77 95 THR A O 1
ATOM 706 N N . GLU A 1 96 ? 31.829 16.173 -2.849 1.00 32.38 96 GLU A N 1
ATOM 707 C CA . GLU A 1 96 ? 31.841 17.627 -2.750 1.00 32.38 96 GLU A CA 1
ATOM 708 C C . GLU A 1 96 ? 32.940 18.189 -3.673 1.00 32.38 96 GLU A C 1
ATOM 710 O O . GLU A 1 96 ? 34.027 17.627 -3.781 1.00 32.38 96 GLU A O 1
ATOM 715 N N . ALA A 1 97 ? 32.642 19.344 -4.272 1.00 29.14 97 ALA A N 1
ATOM 716 C CA . ALA A 1 97 ? 33.586 20.361 -4.741 1.00 29.14 97 ALA A CA 1
ATOM 717 C C . ALA A 1 97 ? 34.514 20.047 -5.940 1.00 29.14 97 ALA A C 1
ATOM 719 O O . ALA A 1 97 ? 35.656 19.637 -5.765 1.00 29.14 97 ALA A O 1
ATOM 720 N N . ALA A 1 98 ? 34.091 20.450 -7.148 1.00 28.50 98 ALA A N 1
ATOM 721 C CA . ALA A 1 98 ? 34.916 21.257 -8.067 1.00 28.50 98 ALA A CA 1
ATOM 722 C C . ALA A 1 98 ? 34.088 21.809 -9.254 1.00 28.50 98 ALA A C 1
ATOM 724 O O . ALA A 1 98 ? 33.377 21.053 -9.909 1.00 28.50 98 ALA A O 1
ATOM 725 N N . ALA A 1 99 ? 34.275 23.106 -9.542 1.00 29.62 99 ALA A N 1
ATOM 726 C CA . ALA A 1 99 ? 33.735 23.940 -10.636 1.00 29.62 99 ALA A CA 1
ATOM 727 C C . ALA A 1 99 ? 32.254 24.365 -10.482 1.00 29.62 99 ALA A C 1
ATOM 729 O O . ALA A 1 99 ? 31.342 23.616 -10.803 1.00 29.62 99 ALA A O 1
ATOM 730 N N . GLU A 1 100 ? 31.878 25.554 -9.989 1.00 27.62 100 GLU A N 1
ATOM 731 C CA . GLU A 1 100 ? 32.430 26.897 -10.253 1.00 27.62 100 GLU A CA 1
ATOM 732 C C . GLU A 1 100 ? 32.947 27.071 -11.690 1.00 27.62 100 GLU A C 1
ATOM 734 O O . GLU A 1 100 ? 34.148 27.037 -11.912 1.00 27.62 100 GLU A O 1
ATOM 739 N N . ASP A 1 101 ? 32.037 27.278 -12.655 1.00 26.47 101 ASP A N 1
ATOM 740 C CA . ASP A 1 101 ? 32.251 28.242 -13.749 1.00 26.47 101 ASP A CA 1
ATOM 741 C C . ASP A 1 101 ? 30.917 28.637 -14.445 1.00 26.47 101 ASP A C 1
ATOM 743 O O . ASP A 1 101 ? 30.324 27.855 -15.176 1.00 26.47 101 ASP A O 1
ATOM 747 N N . VAL A 1 102 ? 30.481 29.891 -14.210 1.00 26.19 102 VAL A N 1
ATOM 748 C CA . VAL A 1 102 ? 29.823 30.815 -15.178 1.00 26.19 102 VAL A CA 1
ATOM 749 C C . VAL A 1 102 ? 28.374 30.491 -15.652 1.00 26.19 102 VAL A C 1
ATOM 751 O O . VAL A 1 102 ? 28.140 29.439 -16.229 1.00 26.19 102 VAL A O 1
ATOM 754 N N . PRO A 1 103 ? 27.376 31.415 -15.514 1.00 33.81 103 PRO A N 1
ATOM 755 C CA . PRO A 1 103 ? 27.505 32.858 -15.741 1.00 33.81 103 PRO A CA 1
ATOM 756 C C . PRO A 1 103 ? 26.774 33.750 -14.715 1.00 33.81 103 PRO A C 1
ATOM 758 O O . PRO A 1 103 ? 25.594 34.065 -14.839 1.00 33.81 103 PRO A O 1
ATOM 761 N N . LYS A 1 104 ? 27.534 34.330 -13.779 1.00 31.62 104 LYS A N 1
ATOM 762 C CA . LYS A 1 104 ? 27.150 35.537 -13.019 1.00 31.62 104 LYS A CA 1
ATOM 763 C C . LYS A 1 104 ? 27.688 36.790 -13.728 1.00 31.62 104 LYS A C 1
ATOM 765 O O . LYS A 1 104 ? 28.404 37.597 -13.137 1.00 31.62 104 LYS A O 1
ATOM 770 N N . LYS A 1 105 ? 27.407 36.908 -15.035 1.00 30.89 105 LYS A N 1
ATOM 771 C CA . LYS A 1 105 ? 27.941 37.967 -15.920 1.00 30.89 105 LYS A CA 1
ATOM 772 C C . LYS A 1 105 ? 26.984 39.146 -16.147 1.00 30.89 105 LYS A C 1
ATOM 774 O O . LYS A 1 105 ? 27.362 40.086 -16.837 1.00 30.89 105 LYS A O 1
ATOM 779 N N . GLU A 1 106 ? 25.814 39.161 -15.510 1.00 32.12 106 GLU A N 1
ATOM 780 C CA . GLU A 1 106 ? 24.849 40.263 -15.672 1.00 32.12 106 GLU A CA 1
ATOM 781 C C . GLU A 1 106 ? 24.771 41.202 -14.453 1.00 32.12 106 GLU A C 1
ATOM 783 O O . GLU A 1 106 ? 24.601 42.402 -14.625 1.00 32.12 106 GLU A O 1
ATOM 788 N N . ALA A 1 107 ? 25.087 40.750 -13.233 1.00 35.56 107 ALA A N 1
ATOM 789 C CA . ALA A 1 107 ? 24.914 41.582 -12.029 1.00 35.56 107 ALA A CA 1
ATOM 790 C C . ALA A 1 107 ? 26.104 42.502 -11.652 1.00 35.56 107 ALA A C 1
ATOM 792 O O . ALA A 1 107 ? 25.992 43.312 -10.736 1.00 35.56 107 ALA A O 1
ATOM 793 N N . LYS A 1 108 ? 27.266 42.411 -12.324 1.00 35.69 108 LYS A N 1
ATOM 794 C CA . LYS A 1 108 ? 28.451 43.257 -12.020 1.00 35.69 108 LYS A CA 1
ATOM 795 C C . LYS A 1 108 ? 28.699 44.398 -13.013 1.00 35.69 108 LYS A C 1
ATOM 797 O O . LYS A 1 108 ? 29.643 45.166 -12.824 1.00 35.69 108 LYS A O 1
ATOM 802 N N . LYS A 1 109 ? 27.865 44.534 -14.051 1.00 34.34 109 LYS A N 1
ATOM 803 C CA . LYS A 1 109 ? 27.975 45.626 -15.035 1.00 34.34 109 LYS A CA 1
ATOM 804 C C . LYS A 1 109 ? 27.140 46.860 -14.668 1.00 34.34 109 LYS A C 1
ATOM 806 O O . LYS A 1 109 ? 27.474 47.947 -15.128 1.00 34.34 109 LYS A O 1
ATOM 811 N N . GLU A 1 110 ? 26.148 46.720 -13.790 1.00 37.28 110 GLU A N 1
ATOM 812 C CA . GLU A 1 110 ? 25.307 47.840 -13.336 1.00 37.28 110 GLU A CA 1
ATOM 813 C C . GLU A 1 110 ? 25.901 48.562 -12.113 1.00 37.28 110 GLU A C 1
A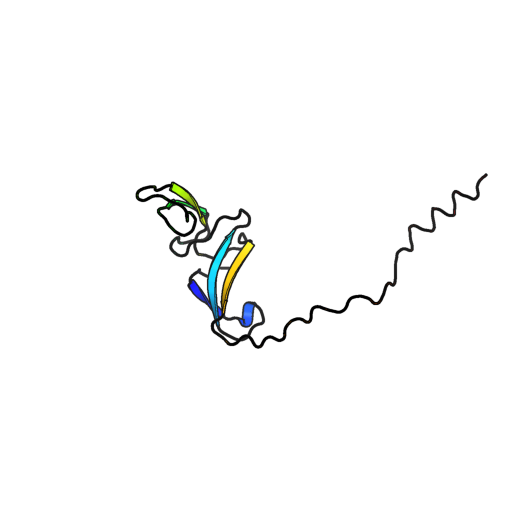TOM 815 O O . GLU A 1 110 ? 26.023 49.783 -12.128 1.00 37.28 110 GLU A O 1
ATOM 820 N N . ALA A 1 111 ? 26.480 47.844 -11.144 1.00 40.25 111 ALA A N 1
ATOM 821 C CA . ALA A 1 111 ? 27.061 48.465 -9.943 1.00 40.25 111 ALA A CA 1
ATOM 822 C C . ALA A 1 111 ? 28.363 49.275 -10.172 1.00 40.25 111 ALA A C 1
ATOM 824 O O . ALA A 1 111 ? 28.809 49.997 -9.284 1.00 40.25 111 ALA A O 1
ATOM 825 N N . LYS A 1 112 ? 28.996 49.189 -11.354 1.00 42.72 112 LYS A N 1
ATOM 826 C CA . LYS A 1 112 ? 30.179 50.007 -11.707 1.00 42.72 112 LYS A CA 1
ATOM 827 C C . LYS A 1 112 ? 29.858 51.240 -12.557 1.00 42.72 112 LYS A C 1
ATOM 829 O O . LYS A 1 112 ? 30.772 52.014 -12.834 1.00 42.72 112 LYS A O 1
ATOM 834 N N . LYS A 1 113 ? 28.599 51.437 -12.968 1.00 41.62 113 LYS A N 1
ATOM 835 C CA . LYS A 1 113 ? 28.190 52.600 -13.771 1.00 41.62 113 LYS A CA 1
ATOM 836 C C . LYS A 1 113 ? 27.567 53.725 -12.936 1.00 41.62 113 LYS A C 1
ATOM 838 O O . LYS A 1 113 ? 27.613 54.867 -13.376 1.00 41.62 113 LYS A O 1
ATOM 843 N N . GLU A 1 114 ? 27.085 53.434 -11.726 1.00 45.12 114 GLU A N 1
ATOM 844 C CA . GLU A 1 114 ? 26.500 54.446 -10.826 1.00 45.12 114 GLU A CA 1
ATOM 845 C C . GLU A 1 114 ? 27.488 55.046 -9.812 1.00 45.12 114 GLU A C 1
ATOM 847 O O . GLU A 1 114 ? 27.288 56.169 -9.374 1.00 45.12 114 GLU A O 1
ATOM 852 N N . ALA A 1 115 ? 28.624 54.402 -9.525 1.00 47.59 115 ALA A N 1
ATOM 853 C CA . ALA A 1 115 ? 29.651 54.952 -8.623 1.00 47.59 115 ALA A CA 1
ATOM 854 C C . ALA A 1 115 ? 30.688 55.872 -9.315 1.00 47.59 115 ALA A C 1
ATOM 856 O O . ALA A 1 115 ? 31.758 56.125 -8.767 1.00 47.59 115 ALA A O 1
ATOM 857 N N . LYS A 1 116 ? 30.419 56.340 -10.544 1.00 43.25 116 LYS A N 1
ATOM 858 C CA . LYS A 1 116 ? 31.306 57.262 -11.286 1.00 43.25 116 LYS A CA 1
ATOM 859 C C . LYS A 1 116 ? 30.559 58.449 -11.906 1.00 43.25 116 LYS A C 1
ATOM 861 O O . LYS A 1 116 ? 30.938 58.935 -12.972 1.00 43.25 116 LYS A O 1
ATOM 866 N N . LYS A 1 117 ? 29.481 58.883 -11.252 1.00 43.94 117 LYS A N 1
ATOM 867 C CA . LYS A 1 117 ? 28.784 60.135 -11.555 1.00 43.94 117 LYS A CA 1
ATOM 868 C C . LYS A 1 117 ? 28.473 60.888 -10.258 1.00 43.94 117 LYS A C 1
ATOM 870 O O . LYS A 1 117 ? 27.316 61.104 -9.927 1.00 43.94 117 LYS A O 1
ATOM 875 N N . GLU A 1 118 ? 29.539 61.257 -9.561 1.00 40.91 118 GLU A N 1
ATOM 876 C CA . GLU A 1 118 ? 29.631 62.483 -8.764 1.00 40.91 118 GLU A CA 1
ATOM 877 C C . GLU A 1 118 ? 30.990 63.120 -9.075 1.00 40.91 118 GLU A C 1
ATOM 879 O O . GLU A 1 118 ? 31.963 62.344 -9.255 1.00 40.91 118 GLU A O 1
#

InterPro domains:
  IPR001377 Small ribosomal subunit protein eS6 [PF01092] (2-81)
  IPR001377 Small ribosomal subunit protein eS6 [PTHR11502] (19-89)
  IPR001377 Small ribosomal subunit protein eS6 [SM01405] (1-95)
  IPR018282 Small ribosomal subunit protein eS6, conserved site [PS00578] (22-33)

Sequence (118 aa):
MGLVIGGETDAAIVGLAGKLKITGGSDKSGVPMRGDLHGMARKRVLLSKGIGLQDTERGLRKRKLIRGNTVSDEIFQVNCKYDGEIKDEAPPAETEAAAEDVPKKEAKKEAKKEAKKE